Protein AF-A0AAN6JUE2-F1 (afdb_monomer_lite)

Foldseek 3Di:
DDDDPDDPPPPPPPPDLVVVLVVLVVVLVVLVVVVVVLCVQAEDDDDPDPPDDDDPVCCVRPVVRHDDPVVVVVVVVVSVVVSVVSVVVSVVSVVPPPPDPDPPVVVVVVVVVVVVVVVVVVVVVVVVVVVVVVVVVVVVVVVVVVVVVVVVVVVVVVVVVVVPDD

Structure (mmCIF, N/CA/C/O backbone):
data_AF-A0AAN6JUE2-F1
#
_entry.id   AF-A0AAN6JUE2-F1
#
loop_
_atom_site.group_PDB
_atom_site.id
_atom_site.type_symbol
_atom_site.label_atom_id
_atom_site.label_alt_id
_atom_site.label_comp_id
_atom_site.label_asym_id
_atom_site.label_entity_id
_atom_site.label_seq_id
_atom_site.pdbx_PDB_ins_code
_atom_site.Cartn_x
_atom_site.Cartn_y
_atom_site.Cartn_z
_atom_site.occupancy
_atom_site.B_iso_or_equiv
_atom_site.auth_seq_id
_atom_site.auth_comp_id
_atom_site.auth_asym_id
_atom_site.auth_atom_id
_atom_site.pdbx_PDB_model_num
ATOM 1 N N . MET A 1 1 ? -25.339 -17.851 20.789 1.00 38.78 1 MET A N 1
ATOM 2 C CA . MET A 1 1 ? -24.681 -17.611 19.488 1.00 38.78 1 MET A CA 1
ATOM 3 C C . MET A 1 1 ? -23.874 -16.334 19.620 1.00 38.78 1 MET A C 1
ATOM 5 O O . MET A 1 1 ? -24.401 -15.246 19.449 1.00 38.78 1 MET A O 1
ATOM 9 N N . THR A 1 2 ? -22.642 -16.475 20.097 1.00 38.75 2 THR A N 1
ATOM 10 C CA . THR A 1 2 ? -21.710 -15.384 20.398 1.00 38.75 2 THR A CA 1
ATOM 11 C C . THR A 1 2 ? -21.026 -14.952 19.109 1.00 38.75 2 THR A C 1
ATOM 13 O O . THR A 1 2 ? -20.083 -15.602 18.664 1.00 38.75 2 THR A O 1
ATOM 16 N N . SER A 1 3 ? -21.534 -13.893 18.484 1.00 41.72 3 SER A N 1
ATOM 17 C CA . SER A 1 3 ? -20.887 -13.280 17.327 1.00 41.72 3 SER A CA 1
ATOM 18 C C . SER A 1 3 ? -19.891 -12.243 17.841 1.00 41.72 3 SER A C 1
ATOM 20 O O . SER A 1 3 ? -20.259 -11.121 18.169 1.00 41.72 3 SER A O 1
ATOM 22 N N . THR A 1 4 ? -18.630 -12.643 17.983 1.00 47.28 4 THR A N 1
ATOM 23 C CA . THR A 1 4 ? -17.498 -11.717 18.111 1.00 47.28 4 THR A CA 1
ATOM 24 C C . THR A 1 4 ? -17.510 -10.741 16.932 1.00 47.28 4 THR A C 1
ATOM 26 O O . THR A 1 4 ? -17.540 -11.217 15.792 1.00 47.28 4 THR A O 1
ATOM 29 N N . PRO A 1 5 ? -17.444 -9.414 17.137 1.00 49.19 5 PRO A N 1
ATOM 30 C CA . PRO A 1 5 ? -17.138 -8.510 16.045 1.00 49.19 5 PRO A CA 1
ATOM 31 C C . PRO A 1 5 ? -15.655 -8.693 15.713 1.00 49.19 5 PRO A C 1
ATOM 33 O O . PRO A 1 5 ? -14.769 -8.244 16.436 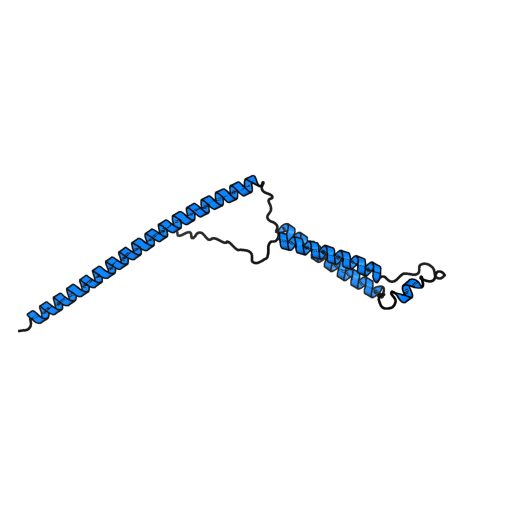1.00 49.19 5 PRO A O 1
ATOM 36 N N . GLN A 1 6 ? -15.380 -9.427 14.635 1.00 44.88 6 GLN A N 1
ATOM 37 C CA . GLN A 1 6 ? -14.081 -9.368 13.984 1.00 44.88 6 GLN A CA 1
ATOM 38 C C . GLN A 1 6 ? -13.879 -7.923 13.524 1.00 44.88 6 GLN A C 1
ATOM 40 O O . GLN A 1 6 ? -14.658 -7.416 12.721 1.00 44.88 6 GLN A O 1
ATOM 45 N N . VAL A 1 7 ? -12.839 -7.268 14.030 1.00 56.72 7 VAL A N 1
ATOM 46 C CA . VAL A 1 7 ? -12.260 -6.089 13.388 1.00 56.72 7 VAL A CA 1
ATOM 47 C C . VAL A 1 7 ? -11.109 -6.602 12.528 1.00 56.72 7 VAL A C 1
ATOM 49 O O . VAL A 1 7 ? -10.014 -6.799 13.056 1.00 56.72 7 VAL A O 1
ATOM 52 N N . PRO A 1 8 ? -11.296 -6.863 11.224 1.00 45.91 8 PRO A N 1
ATOM 53 C CA . PRO A 1 8 ? -10.169 -7.037 10.333 1.00 45.91 8 PRO A CA 1
ATOM 54 C C . PRO A 1 8 ? -9.731 -5.645 9.871 1.00 45.91 8 PRO A C 1
ATOM 56 O O . PRO A 1 8 ? -9.956 -5.258 8.732 1.00 45.91 8 PRO A O 1
ATOM 59 N N . LEU A 1 9 ? -9.082 -4.877 10.749 1.00 45.44 9 LEU A N 1
ATOM 60 C CA . LEU A 1 9 ? -8.169 -3.838 10.276 1.00 45.44 9 LEU A CA 1
ATOM 61 C C . LEU A 1 9 ? -6.874 -4.556 9.904 1.00 45.44 9 LEU A C 1
ATOM 63 O O . LEU A 1 9 ? -5.886 -4.534 10.633 1.00 45.44 9 LEU A O 1
ATOM 67 N N . GLN A 1 10 ? -6.914 -5.259 8.772 1.00 41.22 10 GLN A N 1
ATOM 68 C CA . GLN A 1 10 ? -5.697 -5.537 8.034 1.00 41.22 10 GLN A CA 1
ATOM 69 C C . GLN A 1 10 ? -5.189 -4.169 7.576 1.00 41.22 10 GLN A C 1
ATOM 71 O O . GLN A 1 10 ? -5.591 -3.670 6.531 1.00 41.22 10 GLN A O 1
ATOM 76 N N . LEU A 1 11 ? -4.350 -3.527 8.396 1.00 40.06 11 LEU A N 1
ATOM 77 C CA . LEU A 1 11 ? -3.372 -2.592 7.862 1.00 40.06 11 LEU A CA 1
ATOM 78 C C . LEU A 1 11 ? -2.525 -3.443 6.925 1.00 40.06 11 LEU A C 1
ATOM 80 O O . LEU A 1 11 ? -1.664 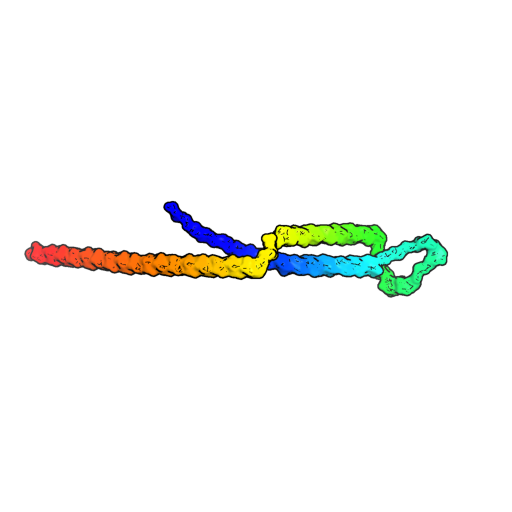-4.201 7.375 1.00 40.06 11 LEU A O 1
ATOM 84 N N . THR A 1 12 ? -2.865 -3.423 5.641 1.00 41.84 12 THR A N 1
ATOM 85 C CA . THR A 1 12 ? -2.053 -4.032 4.601 1.00 41.84 12 THR A CA 1
ATOM 86 C C . THR A 1 12 ? -0.648 -3.478 4.786 1.00 41.84 12 THR A C 1
ATOM 88 O O . THR A 1 12 ? -0.435 -2.272 4.744 1.00 41.84 12 THR A O 1
ATOM 91 N N . SER A 1 13 ? 0.292 -4.368 5.093 1.00 48.91 13 SER A N 1
ATOM 92 C CA . SER A 1 13 ? 1.707 -4.053 5.312 1.00 48.91 13 SER A CA 1
ATOM 93 C C . SER A 1 13 ? 2.424 -3.627 4.023 1.00 48.91 13 SER A C 1
ATOM 95 O O . SER A 1 13 ? 3.631 -3.395 4.049 1.00 48.91 13 SER A O 1
ATOM 97 N N . ASP A 1 14 ? 1.701 -3.529 2.912 1.00 56.50 14 ASP A N 1
ATOM 98 C CA . ASP A 1 14 ? 2.175 -2.926 1.680 1.00 56.50 14 ASP A CA 1
ATOM 99 C C . ASP A 1 14 ? 1.865 -1.430 1.769 1.00 56.50 14 ASP A C 1
ATOM 101 O O . ASP A 1 14 ? 0.746 -1.054 2.118 1.00 56.50 14 ASP A O 1
ATOM 105 N N . GLY A 1 15 ? 2.873 -0.581 1.547 1.00 64.81 15 GLY A N 1
ATOM 106 C CA . GLY A 1 15 ? 2.779 0.873 1.721 1.00 64.81 15 GLY A CA 1
ATOM 107 C C . GLY A 1 15 ? 1.597 1.510 0.982 1.00 64.81 15 GLY A C 1
ATOM 108 O O . GLY A 1 15 ? 0.965 0.884 0.138 1.00 64.81 15 GLY A O 1
ATOM 109 N N . ASP A 1 16 ? 1.304 2.773 1.282 1.00 84.56 16 ASP A N 1
ATOM 110 C CA . ASP A 1 16 ? 0.219 3.513 0.630 1.00 84.56 16 ASP A CA 1
ATOM 111 C C . ASP A 1 16 ? 0.252 3.336 -0.911 1.00 84.56 16 ASP A C 1
ATOM 113 O O . ASP A 1 16 ? 1.264 3.667 -1.535 1.00 84.56 16 ASP A O 1
ATOM 117 N N . PRO A 1 17 ? -0.811 2.790 -1.539 1.00 82.25 17 PRO A N 1
ATOM 118 C CA . PRO A 1 17 ? -0.813 2.476 -2.968 1.00 82.25 17 PRO A CA 1
ATOM 119 C C . PRO A 1 17 ? -0.662 3.725 -3.842 1.00 82.25 17 PRO A C 1
ATOM 121 O O . PRO A 1 17 ? -0.168 3.622 -4.964 1.00 82.25 17 PRO A O 1
ATOM 124 N N . LEU A 1 18 ? -1.041 4.903 -3.333 1.00 85.94 18 LEU A N 1
ATOM 125 C CA . LEU A 1 18 ? -0.795 6.167 -4.020 1.00 85.94 18 LEU A CA 1
ATOM 126 C C . LEU A 1 18 ? 0.703 6.496 -4.048 1.00 85.94 18 LEU A C 1
ATOM 128 O O . LEU A 1 18 ? 1.240 6.792 -5.112 1.00 85.94 18 LEU A O 1
ATOM 132 N N . THR A 1 19 ? 1.385 6.362 -2.911 1.00 88.19 19 THR A N 1
ATOM 133 C CA . THR A 1 19 ? 2.848 6.502 -2.827 1.00 88.19 19 THR A CA 1
ATOM 134 C C . THR A 1 19 ? 3.560 5.486 -3.735 1.00 88.19 19 THR A C 1
ATOM 136 O O . THR A 1 19 ? 4.468 5.845 -4.478 1.00 88.19 19 THR A O 1
ATOM 139 N N . GLN A 1 20 ? 3.108 4.225 -3.766 1.00 87.25 20 GLN A N 1
ATOM 140 C CA . GLN A 1 20 ? 3.676 3.209 -4.668 1.00 87.25 20 GLN A CA 1
ATOM 141 C C . GLN A 1 20 ? 3.486 3.555 -6.154 1.00 87.25 20 GLN A C 1
ATOM 143 O O . GLN A 1 20 ? 4.357 3.268 -6.979 1.00 87.25 20 GLN A O 1
ATOM 148 N N . LEU A 1 21 ? 2.349 4.159 -6.509 1.00 89.31 21 LEU A N 1
ATOM 149 C CA . LEU A 1 21 ? 2.092 4.628 -7.867 1.00 89.31 21 LEU A CA 1
ATOM 150 C C . LEU A 1 21 ? 3.025 5.784 -8.246 1.00 89.31 21 LEU A C 1
ATOM 152 O O . LEU A 1 21 ? 3.560 5.784 -9.355 1.00 89.31 21 LEU A O 1
ATOM 156 N N . GLU A 1 22 ? 3.221 6.744 -7.340 1.00 90.25 22 GLU A N 1
ATOM 157 C CA . GLU A 1 22 ? 4.143 7.867 -7.533 1.00 90.25 22 GLU A CA 1
ATOM 158 C C . GLU A 1 22 ? 5.566 7.362 -7.796 1.00 90.25 22 GLU A C 1
ATOM 160 O O . GLU A 1 22 ? 6.138 7.667 -8.844 1.00 90.25 22 GLU A O 1
ATOM 165 N N . ASP A 1 23 ? 6.084 6.485 -6.933 1.00 90.19 23 ASP A N 1
ATOM 166 C CA . ASP A 1 23 ? 7.409 5.877 -7.092 1.00 90.19 23 ASP A CA 1
ATOM 167 C C . ASP A 1 23 ? 7.538 5.091 -8.410 1.00 90.19 23 ASP A C 1
ATOM 169 O O . ASP A 1 23 ? 8.569 5.144 -9.095 1.00 90.19 23 ASP A O 1
ATOM 173 N N . GLY A 1 24 ? 6.483 4.362 -8.793 1.00 88.62 24 GLY A N 1
ATOM 174 C CA . GLY A 1 24 ? 6.426 3.603 -10.040 1.00 88.62 24 GLY A CA 1
ATOM 175 C C . GLY A 1 24 ? 6.495 4.491 -11.285 1.00 88.62 24 GLY A C 1
ATOM 176 O O . GLY A 1 24 ? 7.246 4.187 -12.218 1.00 88.62 24 GLY A O 1
ATOM 177 N N . LEU A 1 25 ? 5.753 5.601 -11.297 1.00 91.00 25 LEU A N 1
ATOM 178 C CA . LEU A 1 25 ? 5.774 6.586 -12.383 1.00 91.00 25 LEU A CA 1
ATOM 179 C C . LEU A 1 25 ? 7.126 7.297 -12.472 1.00 91.00 25 LEU A C 1
ATOM 181 O O . LEU A 1 25 ? 7.679 7.441 -13.564 1.00 91.00 25 LEU A O 1
ATOM 185 N N . ASP A 1 26 ? 7.693 7.674 -11.331 1.00 92.94 26 ASP A N 1
ATOM 186 C CA . ASP A 1 26 ? 9.013 8.288 -11.240 1.00 92.94 26 ASP A CA 1
ATOM 187 C C . ASP A 1 26 ? 10.103 7.388 -11.823 1.00 92.94 26 ASP A C 1
ATOM 189 O O . ASP A 1 26 ? 10.963 7.832 -12.593 1.00 92.94 26 ASP A O 1
ATOM 193 N N . LEU A 1 27 ? 10.071 6.102 -11.470 1.00 89.62 27 LEU A N 1
ATOM 194 C CA . LEU A 1 27 ? 10.992 5.111 -12.006 1.00 89.62 27 LEU A CA 1
ATOM 195 C C . LEU A 1 27 ? 10.793 4.924 -13.514 1.00 89.62 27 LEU A C 1
ATOM 197 O O . LEU A 1 27 ? 11.780 4.880 -14.248 1.00 89.62 27 LEU A O 1
ATOM 201 N N . LEU A 1 28 ? 9.545 4.864 -13.990 1.00 91.19 28 LEU A N 1
ATOM 202 C CA . LEU A 1 28 ? 9.241 4.745 -15.417 1.00 91.19 28 LEU A CA 1
ATOM 203 C C . LEU A 1 28 ? 9.829 5.923 -16.207 1.00 91.19 28 LEU A C 1
ATOM 205 O O . LEU A 1 28 ? 10.490 5.718 -17.224 1.00 91.19 28 LEU A O 1
ATOM 209 N N . ILE A 1 29 ? 9.649 7.152 -15.718 1.00 92.56 29 ILE A N 1
ATOM 210 C CA . ILE A 1 29 ? 10.189 8.363 -16.350 1.00 92.56 29 ILE A CA 1
ATOM 211 C C . ILE A 1 29 ? 11.722 8.352 -16.343 1.00 92.56 29 ILE A C 1
ATOM 213 O O . ILE A 1 29 ? 12.339 8.666 -17.363 1.00 92.56 29 ILE A O 1
ATOM 217 N N . LYS A 1 30 ? 12.351 7.946 -15.231 1.00 90.94 30 LYS A N 1
ATOM 218 C CA . LYS A 1 30 ? 13.815 7.813 -15.134 1.00 90.94 30 LYS A CA 1
ATOM 219 C C . LYS A 1 30 ? 14.357 6.799 -16.137 1.00 90.94 30 LYS A C 1
ATOM 221 O O . LYS A 1 30 ? 15.341 7.100 -16.812 1.00 90.94 30 LYS A O 1
ATOM 226 N N . ILE A 1 31 ? 13.704 5.642 -16.267 1.00 88.19 31 ILE A N 1
ATOM 227 C CA . ILE A 1 31 ? 14.071 4.618 -17.250 1.00 88.19 31 ILE A CA 1
ATOM 228 C C . ILE A 1 31 ? 13.945 5.202 -18.657 1.00 88.19 31 ILE A C 1
ATOM 230 O O . ILE A 1 31 ? 14.937 5.211 -19.370 1.00 88.19 31 ILE A O 1
ATOM 234 N N . MET A 1 32 ? 12.806 5.800 -19.025 1.00 89.31 32 MET A N 1
ATOM 235 C CA . MET A 1 32 ? 12.612 6.403 -20.354 1.00 89.31 32 MET A CA 1
ATOM 236 C C . MET A 1 32 ? 13.657 7.479 -20.689 1.00 89.31 32 MET A C 1
ATOM 238 O O . MET A 1 32 ? 14.188 7.513 -21.800 1.00 89.31 32 MET A O 1
ATOM 242 N N . ALA A 1 33 ? 13.990 8.356 -19.741 1.00 91.31 33 ALA A N 1
ATOM 243 C CA . ALA A 1 33 ? 15.008 9.382 -19.950 1.00 91.31 33 ALA A CA 1
ATOM 244 C C . ALA A 1 33 ? 16.410 8.770 -20.124 1.00 91.31 33 ALA A C 1
ATOM 246 O O . ALA A 1 33 ? 17.164 9.176 -21.014 1.00 91.31 33 ALA A O 1
ATOM 247 N N . ALA A 1 34 ? 16.749 7.766 -19.309 1.00 88.06 34 ALA A N 1
ATOM 248 C CA . ALA A 1 34 ? 18.002 7.028 -19.422 1.00 88.06 34 ALA A CA 1
ATOM 249 C C . ALA A 1 34 ? 18.092 6.265 -20.751 1.00 88.06 34 ALA A C 1
ATOM 251 O O . ALA A 1 34 ? 19.141 6.298 -21.388 1.00 88.06 34 ALA A O 1
ATOM 252 N N . SER A 1 35 ? 16.992 5.666 -21.212 1.00 88.19 35 SER A N 1
ATOM 253 C CA . SER A 1 35 ? 16.868 5.004 -22.511 1.00 88.19 35 SER A CA 1
ATOM 254 C C . SER A 1 35 ? 17.188 5.937 -23.667 1.00 88.19 35 SER A C 1
ATOM 256 O O . SER A 1 35 ? 18.035 5.630 -24.499 1.00 88.19 35 SER A O 1
ATOM 258 N N . ILE A 1 36 ? 16.537 7.102 -23.713 1.00 88.31 36 ILE A N 1
ATOM 259 C CA . ILE A 1 36 ? 16.744 8.083 -24.783 1.00 88.31 36 ILE A CA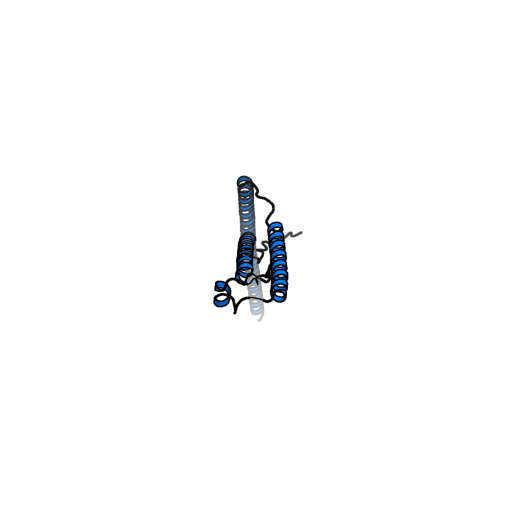 1
ATOM 260 C C . ILE A 1 36 ? 18.193 8.574 -24.767 1.00 88.31 36 ILE A C 1
ATOM 262 O O . ILE A 1 36 ? 18.831 8.662 -25.818 1.00 88.31 36 ILE A O 1
ATOM 266 N N . SER A 1 37 ? 18.733 8.850 -23.578 1.00 87.06 37 SER A N 1
ATOM 267 C CA . SER A 1 37 ? 20.131 9.249 -23.410 1.00 87.06 37 SER A CA 1
ATOM 268 C C . SER A 1 37 ? 21.094 8.160 -23.893 1.00 87.06 37 SER A C 1
ATOM 270 O O . SER A 1 37 ? 22.013 8.449 -24.660 1.00 87.06 37 SER A O 1
ATOM 272 N N . TYR A 1 38 ? 20.854 6.901 -23.519 1.00 84.94 38 TYR A N 1
ATOM 273 C CA . TYR A 1 38 ? 21.649 5.750 -23.941 1.00 84.94 38 TYR A CA 1
ATOM 274 C C . TYR A 1 38 ? 21.641 5.600 -25.464 1.00 84.94 38 TYR A C 1
ATOM 276 O O . TYR A 1 38 ? 22.705 5.601 -26.076 1.00 84.94 38 TYR A O 1
ATOM 284 N N . LEU A 1 39 ? 20.466 5.593 -26.096 1.00 82.62 39 LEU A N 1
ATOM 285 C CA . LEU A 1 39 ? 20.347 5.472 -27.551 1.00 82.62 39 LEU A CA 1
ATOM 286 C C . LEU A 1 39 ? 21.036 6.626 -28.282 1.00 82.62 39 LEU A C 1
ATOM 288 O O . LEU A 1 39 ? 21.771 6.403 -29.237 1.00 82.62 39 LEU A O 1
ATOM 292 N N . THR A 1 40 ? 20.866 7.857 -27.803 1.00 82.62 40 THR A N 1
ATOM 293 C CA . THR A 1 40 ? 21.432 9.041 -28.468 1.00 82.62 40 THR A CA 1
ATOM 294 C C . THR A 1 40 ? 22.954 9.121 -28.322 1.00 82.62 40 THR A C 1
ATOM 296 O O . THR A 1 40 ? 23.632 9.640 -29.203 1.00 82.62 40 THR A O 1
ATOM 299 N N . THR A 1 41 ? 23.509 8.623 -27.214 1.00 80.06 41 THR A N 1
ATOM 300 C CA . THR A 1 41 ? 24.954 8.704 -26.934 1.00 80.06 41 THR A CA 1
ATOM 301 C C . THR A 1 41 ? 25.745 7.491 -27.414 1.00 80.06 41 THR A C 1
ATOM 303 O O . THR A 1 41 ? 26.951 7.610 -27.627 1.00 80.06 41 THR A O 1
ATOM 306 N N . ARG A 1 42 ? 25.097 6.331 -27.568 1.00 74.44 42 ARG A N 1
ATOM 307 C CA . ARG A 1 42 ? 25.754 5.043 -27.839 1.00 74.44 42 ARG A CA 1
ATOM 308 C C . ARG A 1 42 ? 25.461 4.474 -29.228 1.00 74.44 42 ARG A C 1
ATOM 310 O O . ARG A 1 42 ? 26.123 3.512 -29.613 1.00 74.44 42 ARG A O 1
ATOM 317 N N . ALA A 1 43 ? 24.506 5.039 -29.972 1.00 69.75 43 ALA A N 1
ATOM 318 C CA . ALA A 1 43 ? 24.179 4.577 -31.318 1.00 69.75 43 ALA A CA 1
ATOM 319 C C . ALA A 1 43 ? 25.356 4.750 -32.289 1.00 69.75 43 ALA A C 1
ATOM 321 O O . ALA A 1 43 ? 25.915 5.836 -32.443 1.00 69.75 43 ALA A O 1
ATOM 322 N N . SER A 1 44 ? 25.698 3.662 -32.977 1.00 66.50 44 SER A N 1
ATOM 323 C CA . SER A 1 44 ? 26.633 3.669 -34.096 1.00 66.50 44 SER A CA 1
ATOM 324 C C . SER A 1 44 ? 26.004 4.337 -35.320 1.00 66.50 44 SER A C 1
ATOM 326 O O . SER A 1 44 ? 24.892 3.986 -35.720 1.00 66.50 44 SER A O 1
ATOM 328 N N . HIS A 1 45 ? 26.727 5.255 -35.961 1.00 69.06 45 HIS A N 1
ATOM 329 C CA . HIS A 1 45 ? 26.276 5.883 -37.204 1.00 69.06 45 HIS A CA 1
ATOM 330 C C . HIS A 1 45 ? 26.448 4.933 -38.392 1.00 69.06 45 HIS A C 1
ATOM 332 O O . HIS A 1 45 ? 27.536 4.408 -38.622 1.00 69.06 45 HIS A O 1
ATOM 338 N N . VAL A 1 46 ? 25.386 4.748 -39.177 1.00 68.31 46 VAL A N 1
ATOM 339 C CA . VAL A 1 46 ? 25.424 3.963 -40.420 1.00 68.31 46 VAL A CA 1
ATOM 340 C C . VAL A 1 46 ? 25.795 4.881 -41.581 1.00 68.31 46 VAL A C 1
ATOM 342 O O . VAL A 1 46 ? 25.128 5.885 -41.835 1.00 68.31 46 VAL A O 1
ATOM 345 N N . THR A 1 47 ? 26.862 4.548 -42.304 1.00 66.88 47 THR A N 1
ATOM 346 C CA . THR A 1 47 ? 27.281 5.307 -43.486 1.00 66.88 47 THR A CA 1
ATOM 347 C C . THR A 1 47 ? 26.337 5.018 -44.653 1.00 66.88 47 THR A C 1
ATOM 349 O O . THR A 1 47 ? 26.291 3.904 -45.163 1.00 66.88 47 THR A O 1
ATOM 352 N N . ILE A 1 48 ? 25.578 6.029 -45.084 1.00 71.94 48 ILE A N 1
ATOM 353 C CA . ILE A 1 48 ? 24.602 5.905 -46.182 1.00 71.94 48 ILE A CA 1
ATOM 354 C C . ILE A 1 48 ? 25.292 6.025 -47.556 1.00 71.94 48 ILE A C 1
ATOM 356 O O . ILE A 1 48 ? 24.799 5.489 -48.545 1.00 71.94 48 ILE A O 1
ATOM 360 N N . HIS A 1 49 ? 26.445 6.704 -47.628 1.00 73.50 49 HIS A N 1
ATOM 361 C CA . HIS A 1 49 ? 27.192 6.922 -48.870 1.00 73.50 49 HIS A CA 1
ATOM 362 C C . HIS A 1 49 ? 28.708 6.740 -48.658 1.00 73.50 49 HIS A C 1
ATOM 364 O O . HIS A 1 49 ? 29.255 7.376 -47.756 1.00 73.50 49 HIS A O 1
ATOM 370 N N . PRO A 1 50 ? 29.408 5.935 -49.483 1.00 71.94 50 PRO A N 1
ATOM 371 C CA . PRO A 1 50 ? 30.816 5.576 -49.264 1.00 71.94 50 PRO A CA 1
ATOM 372 C C . PRO A 1 50 ? 31.791 6.764 -49.338 1.00 71.94 50 PRO A C 1
ATOM 374 O O . PRO A 1 50 ? 32.833 6.738 -48.692 1.00 71.94 50 PRO A O 1
ATOM 377 N N . ASP A 1 51 ? 31.438 7.819 -50.076 1.00 73.50 51 ASP A N 1
ATOM 378 C CA . ASP A 1 51 ? 32.316 8.983 -50.292 1.00 73.50 51 ASP A CA 1
ATOM 379 C C . ASP A 1 51 ? 32.231 10.065 -49.201 1.00 73.50 51 ASP A C 1
ATOM 381 O O . ASP A 1 51 ? 32.958 11.058 -49.259 1.00 73.50 51 ASP A O 1
ATOM 385 N N . ILE A 1 52 ? 31.342 9.914 -48.212 1.00 71.50 52 ILE A N 1
ATOM 386 C CA . ILE A 1 52 ? 31.164 10.901 -47.139 1.00 71.50 52 ILE A CA 1
ATOM 387 C C . ILE A 1 52 ? 31.728 10.317 -45.838 1.00 71.50 52 ILE A C 1
ATOM 389 O O . ILE A 1 52 ? 31.067 9.488 -45.207 1.00 71.50 52 ILE A O 1
ATOM 393 N N . PRO A 1 53 ? 32.936 10.727 -45.406 1.00 64.00 53 PRO A N 1
ATOM 394 C CA . PRO A 1 53 ? 33.499 10.254 -44.152 1.00 64.00 53 PRO A CA 1
ATOM 395 C C . PRO A 1 53 ? 32.686 10.779 -42.963 1.00 64.00 53 PRO A C 1
ATOM 397 O O . PRO A 1 53 ? 32.280 11.943 -42.921 1.00 64.00 53 PRO A O 1
ATOM 400 N N . ILE A 1 54 ? 32.472 9.911 -41.975 1.00 65.06 54 ILE A N 1
ATOM 401 C CA . ILE A 1 54 ? 31.796 10.256 -40.722 1.00 65.06 54 ILE A CA 1
ATOM 402 C C . ILE A 1 54 ? 32.634 11.327 -39.996 1.00 65.06 54 ILE A C 1
ATOM 404 O O . ILE A 1 54 ? 33.861 11.234 -39.933 1.00 65.06 54 ILE A O 1
ATOM 408 N N . SER A 1 55 ? 31.982 12.377 -39.489 1.00 62.53 55 SER A N 1
ATOM 409 C CA . SER A 1 55 ? 32.634 13.566 -38.919 1.00 62.53 55 SER A CA 1
ATOM 410 C C . SER A 1 55 ? 33.652 13.228 -37.816 1.00 62.53 55 SER A C 1
ATOM 412 O O . SER A 1 55 ? 33.338 12.571 -36.825 1.00 62.53 55 SER A O 1
ATOM 414 N N . ALA A 1 56 ? 34.878 13.754 -37.938 1.00 53.25 56 ALA A N 1
ATOM 415 C CA . ALA A 1 56 ? 36.007 13.487 -37.034 1.00 53.25 56 ALA A CA 1
ATOM 416 C C . ALA A 1 56 ? 35.797 13.930 -35.566 1.00 53.25 56 ALA A C 1
ATOM 418 O O . ALA A 1 56 ? 36.553 13.517 -34.684 1.00 53.25 56 ALA A O 1
ATOM 419 N N . LYS A 1 57 ? 34.773 14.748 -35.277 1.00 51.34 57 LYS A N 1
ATOM 420 C CA . LYS A 1 57 ? 34.418 15.150 -33.902 1.00 51.34 57 LYS A CA 1
ATOM 421 C C . LYS A 1 57 ? 33.823 13.994 -33.076 1.00 51.34 57 LYS A C 1
ATOM 423 O O . LYS A 1 57 ? 33.921 14.031 -31.851 1.00 51.34 57 LYS A O 1
ATOM 428 N N . GLU A 1 58 ? 33.286 12.953 -33.719 1.00 51.88 58 GLU A N 1
ATOM 429 C CA . GLU A 1 58 ? 32.791 11.736 -33.055 1.00 51.88 58 GLU A CA 1
ATOM 430 C C . GLU A 1 58 ? 33.927 10.785 -32.644 1.00 51.88 58 GLU A C 1
ATOM 432 O O . GLU A 1 58 ? 33.886 10.197 -31.563 1.00 51.88 58 GLU A O 1
ATOM 437 N N . SER A 1 59 ? 34.984 10.679 -33.462 1.00 48.25 59 SER A N 1
ATOM 438 C CA . SER A 1 59 ? 36.099 9.743 -33.238 1.00 48.25 59 SER A CA 1
ATOM 439 C C . SER A 1 59 ? 36.857 9.995 -31.926 1.00 48.25 59 SER A C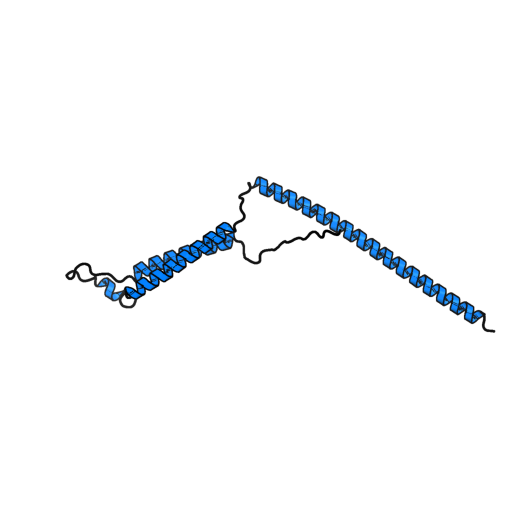 1
ATOM 441 O O . SER A 1 59 ? 37.527 9.095 -31.430 1.00 48.25 59 SER A O 1
ATOM 443 N N . THR A 1 60 ? 36.757 11.197 -31.346 1.00 47.81 60 THR A N 1
ATOM 444 C CA . THR A 1 60 ? 37.449 11.582 -30.100 1.00 47.81 60 THR A CA 1
ATOM 445 C C . THR A 1 60 ? 36.550 11.638 -28.861 1.00 47.81 60 THR A C 1
ATOM 447 O O . THR A 1 60 ? 37.075 11.533 -27.756 1.00 47.81 60 THR A O 1
ATOM 450 N N . ARG A 1 61 ? 35.218 11.759 -28.994 1.00 50.31 61 ARG A N 1
ATOM 451 C CA . ARG A 1 61 ? 34.286 11.673 -27.846 1.00 50.31 61 ARG A CA 1
ATOM 452 C C . ARG A 1 61 ? 33.693 10.277 -27.640 1.00 50.31 61 ARG A C 1
ATOM 454 O O . ARG A 1 61 ? 33.376 9.944 -26.505 1.00 50.31 61 ARG A O 1
ATOM 461 N N . ALA A 1 62 ? 33.549 9.483 -28.704 1.00 52.97 62 ALA A N 1
ATOM 462 C CA . ALA A 1 62 ? 32.697 8.292 -28.704 1.00 52.97 62 ALA A CA 1
ATOM 463 C C . ALA A 1 62 ? 33.426 6.958 -28.965 1.00 52.97 62 ALA A C 1
ATOM 465 O O . ALA A 1 62 ? 32.822 5.907 -28.788 1.00 52.97 62 ALA A O 1
ATOM 466 N N . SER A 1 63 ? 34.717 6.932 -29.323 1.00 52.31 63 SER A N 1
ATOM 467 C CA . SER A 1 63 ? 35.339 5.669 -29.778 1.00 52.31 63 SER A CA 1
ATOM 468 C C . SER A 1 63 ? 35.440 4.576 -28.703 1.00 52.31 63 SER A C 1
ATOM 470 O O . SER A 1 63 ? 35.575 3.412 -29.053 1.00 52.31 63 SER A O 1
ATOM 472 N N . ASN A 1 64 ? 35.360 4.928 -27.415 1.00 55.41 64 ASN A N 1
ATOM 473 C CA . ASN A 1 64 ? 35.378 3.964 -26.304 1.00 55.41 64 ASN A CA 1
ATOM 474 C C . ASN A 1 64 ? 33.977 3.634 -25.759 1.00 55.41 64 ASN A C 1
ATOM 476 O O . ASN A 1 64 ? 33.853 2.964 -24.735 1.00 55.41 64 ASN A O 1
ATOM 480 N N . GLN A 1 65 ? 32.930 4.192 -26.370 1.00 62.03 65 GLN A N 1
ATOM 481 C CA . GLN A 1 65 ? 31.561 4.106 -25.870 1.00 62.03 65 GLN A CA 1
ATOM 482 C C . GLN A 1 65 ? 30.548 3.637 -26.914 1.00 62.03 65 GLN A C 1
ATOM 484 O O . GLN A 1 65 ? 29.456 3.247 -26.517 1.00 62.03 65 GLN A O 1
ATOM 489 N N . LEU A 1 66 ? 30.884 3.643 -28.202 1.00 69.69 66 LEU A N 1
ATOM 490 C CA . LEU A 1 66 ? 30.023 3.095 -29.246 1.00 69.69 66 LEU A CA 1
ATOM 491 C C . LEU A 1 66 ? 29.832 1.591 -29.033 1.00 69.69 66 LEU A C 1
ATOM 493 O O . LEU A 1 66 ? 30.781 0.878 -28.715 1.00 69.69 66 LEU A O 1
ATOM 497 N N . VAL A 1 67 ? 28.587 1.150 -29.167 1.00 74.62 67 VAL A N 1
ATOM 498 C CA . VAL A 1 67 ? 28.179 -0.245 -29.002 1.00 74.62 67 VAL A CA 1
ATOM 499 C C . VAL A 1 67 ? 27.941 -0.829 -30.389 1.00 74.62 67 VAL A C 1
ATOM 501 O O . VAL A 1 67 ? 27.423 -0.136 -31.269 1.00 74.62 67 VAL A O 1
ATOM 504 N N . GLU A 1 68 ? 28.323 -2.089 -30.592 1.00 81.06 68 GLU A N 1
ATOM 505 C CA . GLU A 1 68 ? 28.082 -2.766 -31.864 1.00 81.06 68 GLU A CA 1
ATOM 506 C C . GLU A 1 68 ? 26.571 -2.853 -32.156 1.00 81.06 68 GLU A C 1
ATOM 508 O O . GLU A 1 68 ? 25.772 -3.023 -31.229 1.00 81.06 68 GLU A O 1
ATOM 513 N N . PRO A 1 69 ? 26.133 -2.793 -33.428 1.00 79.00 69 PRO A N 1
ATOM 514 C CA . PRO A 1 69 ? 24.709 -2.781 -33.771 1.00 79.00 69 PRO A CA 1
ATOM 515 C C . PRO A 1 69 ? 23.917 -3.964 -33.193 1.00 79.00 69 PRO A C 1
ATOM 517 O O . PRO A 1 69 ? 22.751 -3.816 -32.834 1.00 79.00 69 PRO A O 1
ATOM 520 N N . GLN A 1 70 ? 24.554 -5.134 -33.079 1.00 83.38 70 GLN A N 1
ATOM 521 C CA . GLN A 1 70 ? 23.942 -6.336 -32.509 1.00 83.38 70 GLN A CA 1
ATOM 522 C C . GLN A 1 70 ? 23.755 -6.233 -30.987 1.00 83.38 70 GLN A C 1
ATOM 524 O O . GLN A 1 70 ? 22.712 -6.624 -30.468 1.00 83.38 70 GLN A O 1
ATOM 529 N N . GLU A 1 71 ? 24.743 -5.689 -30.278 1.00 84.81 71 GLU A N 1
ATOM 530 C CA . GLU A 1 71 ? 24.671 -5.457 -28.832 1.00 84.81 71 GLU A CA 1
ATOM 531 C C . GLU A 1 71 ? 23.650 -4.358 -28.503 1.00 84.81 71 GLU A C 1
ATOM 533 O O . GLU A 1 71 ? 22.884 -4.483 -27.550 1.00 84.81 71 GLU A O 1
ATOM 538 N N . MET A 1 72 ? 23.569 -3.322 -29.344 1.00 83.50 72 MET A N 1
ATOM 539 C CA . MET A 1 72 ? 22.570 -2.258 -29.237 1.00 83.50 72 MET A CA 1
ATOM 540 C C . MET A 1 72 ? 21.146 -2.791 -29.436 1.00 83.50 72 MET A C 1
ATOM 542 O O . MET A 1 72 ? 20.251 -2.436 -28.673 1.00 83.50 72 MET A O 1
ATOM 546 N N . ALA A 1 73 ? 20.925 -3.657 -30.430 1.00 86.00 73 ALA A N 1
ATOM 547 C CA . ALA A 1 73 ? 19.619 -4.275 -30.657 1.00 86.00 73 ALA A CA 1
ATOM 548 C C . ALA A 1 73 ? 19.169 -5.122 -29.453 1.00 86.00 73 ALA A C 1
ATOM 550 O O . ALA A 1 73 ? 18.035 -4.985 -29.002 1.00 86.00 73 ALA A O 1
ATOM 551 N N . ALA A 1 74 ? 20.073 -5.922 -28.879 1.00 88.56 74 ALA A N 1
ATOM 552 C CA . ALA A 1 74 ? 19.780 -6.709 -27.681 1.00 88.56 74 ALA A CA 1
ATOM 553 C C . ALA A 1 74 ? 19.452 -5.826 -26.460 1.00 88.56 74 ALA A C 1
ATOM 555 O O . ALA A 1 74 ? 18.502 -6.109 -25.733 1.00 88.56 74 ALA A O 1
ATOM 556 N N . ALA A 1 75 ? 20.194 -4.730 -26.264 1.00 86.44 75 ALA A N 1
ATOM 557 C CA . ALA A 1 75 ? 19.933 -3.771 -25.190 1.00 86.44 75 ALA A CA 1
ATOM 558 C C . ALA A 1 75 ? 18.590 -3.037 -25.366 1.00 86.44 75 ALA A C 1
ATOM 560 O O . ALA A 1 75 ? 17.902 -2.753 -24.386 1.00 86.44 75 ALA A O 1
ATOM 561 N N . ILE A 1 76 ? 18.195 -2.737 -26.609 1.00 87.56 76 ILE A N 1
ATOM 562 C CA . ILE A 1 76 ? 16.879 -2.163 -26.919 1.00 87.56 76 ILE A CA 1
ATOM 563 C C . ILE A 1 76 ? 15.764 -3.141 -26.545 1.00 87.56 76 ILE A C 1
ATOM 565 O O . ILE A 1 76 ? 14.793 -2.728 -25.914 1.00 87.56 76 ILE A O 1
ATOM 569 N N . ASP A 1 77 ? 15.899 -4.419 -26.900 1.00 90.25 77 ASP A N 1
ATOM 570 C CA . ASP A 1 77 ? 14.881 -5.431 -26.606 1.00 90.25 77 ASP A CA 1
ATOM 571 C C . ASP A 1 77 ? 14.686 -5.634 -25.094 1.00 90.25 77 ASP A C 1
ATOM 573 O O . ASP A 1 77 ? 13.547 -5.686 -24.622 1.00 90.25 77 ASP A O 1
ATOM 577 N N . GLU A 1 78 ? 15.778 -5.682 -24.321 1.00 90.00 78 GLU A N 1
ATOM 578 C CA . GLU A 1 78 ? 15.735 -5.738 -22.851 1.00 90.00 78 GLU A CA 1
ATOM 579 C C . GLU A 1 78 ? 15.002 -4.521 -22.277 1.00 90.00 78 GLU A C 1
ATOM 581 O O . GLU A 1 78 ? 14.055 -4.652 -21.500 1.00 90.00 78 GLU A O 1
ATOM 586 N N . LEU A 1 79 ? 15.384 -3.329 -22.732 1.00 89.06 79 LEU A N 1
ATOM 587 C CA . LEU A 1 79 ? 14.818 -2.078 -22.257 1.00 89.06 79 LEU A CA 1
ATOM 588 C C . LEU A 1 79 ? 13.320 -1.944 -22.572 1.00 89.06 79 LEU A C 1
ATOM 590 O O . LEU A 1 79 ? 12.544 -1.459 -21.745 1.00 89.06 79 LEU A O 1
ATOM 594 N N . VAL A 1 80 ? 12.899 -2.362 -23.767 1.00 90.88 80 VAL A N 1
ATOM 595 C CA . VAL A 1 80 ? 11.482 -2.396 -24.151 1.00 90.88 80 VAL A CA 1
ATOM 596 C C . VAL A 1 80 ? 10.724 -3.401 -23.281 1.00 90.88 80 VAL A C 1
ATOM 598 O O . VAL A 1 80 ? 9.618 -3.097 -22.825 1.00 90.88 80 VAL A O 1
ATOM 601 N N . GLY A 1 81 ? 11.317 -4.565 -23.003 1.00 90.50 81 GLY A N 1
ATOM 602 C CA . GLY A 1 81 ? 10.761 -5.557 -22.084 1.00 90.50 81 GLY A CA 1
ATOM 603 C C . GLY A 1 81 ? 10.523 -4.988 -20.684 1.00 90.50 81 GLY A C 1
ATOM 604 O O . GLY A 1 81 ? 9.416 -5.110 -20.147 1.00 90.50 81 GLY A O 1
ATOM 605 N N . ASP A 1 82 ? 11.518 -4.295 -20.134 1.00 88.62 82 ASP A N 1
ATOM 606 C CA . ASP A 1 82 ? 11.440 -3.640 -18.828 1.00 88.62 82 ASP A CA 1
ATOM 607 C C . ASP A 1 82 ? 10.369 -2.547 -18.788 1.00 88.62 82 ASP A C 1
ATOM 609 O O . ASP A 1 82 ? 9.590 -2.470 -17.831 1.00 88.62 82 ASP A O 1
ATOM 613 N N . LEU A 1 83 ? 10.276 -1.736 -19.845 1.00 90.00 83 LEU A N 1
ATOM 614 C CA . LEU A 1 83 ? 9.270 -0.682 -19.963 1.00 90.00 83 LEU A CA 1
ATOM 615 C C . LEU A 1 83 ? 7.848 -1.261 -19.970 1.00 90.00 83 LEU A C 1
ATOM 617 O O . LEU A 1 83 ? 6.973 -0.778 -19.248 1.00 90.00 83 LEU A O 1
ATOM 621 N N . ILE A 1 84 ? 7.618 -2.325 -20.745 1.00 92.19 84 ILE A N 1
ATOM 622 C CA . ILE A 1 84 ? 6.318 -3.006 -20.816 1.00 92.19 84 ILE A CA 1
ATOM 623 C C . ILE A 1 84 ? 5.966 -3.623 -19.462 1.00 92.19 84 ILE A C 1
ATOM 625 O O . ILE A 1 84 ? 4.833 -3.485 -18.995 1.00 92.19 84 ILE A O 1
ATOM 629 N N . LEU A 1 85 ? 6.923 -4.295 -18.818 1.00 90.31 85 LEU A N 1
ATOM 630 C CA . LEU A 1 85 ? 6.711 -4.903 -17.510 1.00 90.31 85 LEU A CA 1
ATOM 631 C C . LEU A 1 85 ? 6.330 -3.845 -16.467 1.00 90.31 85 LEU A C 1
ATOM 633 O O . LEU A 1 85 ? 5.354 -4.027 -15.740 1.00 90.31 85 LEU A O 1
ATOM 637 N N . LYS A 1 86 ? 7.060 -2.727 -16.420 1.00 88.12 86 LYS A N 1
ATOM 638 C CA . LYS A 1 86 ? 6.792 -1.615 -15.496 1.00 88.12 86 LYS A CA 1
ATOM 639 C C . LYS A 1 86 ? 5.451 -0.946 -15.777 1.00 88.12 86 LYS A C 1
ATOM 641 O O . LYS A 1 86 ? 4.702 -0.686 -14.841 1.00 88.12 86 LYS A O 1
ATOM 646 N N . SER A 1 87 ? 5.097 -0.749 -17.045 1.00 90.06 87 SER A N 1
ATOM 647 C CA . SER A 1 87 ? 3.787 -0.208 -17.417 1.00 90.06 87 SER A CA 1
ATOM 648 C C . SER A 1 87 ? 2.638 -1.106 -16.949 1.00 90.06 87 SER A C 1
ATOM 650 O O . SER A 1 87 ? 1.644 -0.596 -16.440 1.00 90.06 87 SER A O 1
ATOM 652 N N . LYS A 1 88 ? 2.775 -2.433 -17.067 1.00 91.69 88 LYS A N 1
ATOM 653 C CA . LYS A 1 88 ? 1.773 -3.387 -16.559 1.00 91.69 88 LYS A CA 1
ATOM 654 C C . LYS A 1 88 ? 1.696 -3.403 -15.033 1.00 91.69 88 LYS A C 1
ATOM 656 O O . LYS A 1 88 ? 0.616 -3.564 -14.477 1.00 91.69 88 LYS A O 1
ATOM 661 N N . GLN A 1 89 ? 2.830 -3.244 -14.350 1.00 88.56 89 GLN A N 1
ATOM 662 C CA . GLN A 1 89 ? 2.860 -3.116 -12.890 1.00 88.56 89 GLN A CA 1
ATOM 663 C C . GLN A 1 89 ? 2.100 -1.865 -12.433 1.00 88.56 89 GLN A C 1
ATOM 665 O O . GLN A 1 89 ? 1.279 -1.955 -11.527 1.00 88.56 89 GLN A O 1
ATOM 670 N N . ILE A 1 90 ? 2.310 -0.730 -13.103 1.00 89.69 90 ILE A N 1
ATOM 671 C CA . ILE A 1 90 ? 1.573 0.514 -12.843 1.00 89.69 90 ILE A CA 1
ATOM 672 C C . ILE A 1 90 ? 0.075 0.329 -13.099 1.00 89.69 90 ILE A C 1
ATOM 674 O O . ILE A 1 90 ? -0.739 0.731 -12.275 1.00 89.69 90 ILE A O 1
ATOM 678 N N . GLU A 1 91 ? -0.305 -0.324 -14.197 1.00 89.56 91 GLU A N 1
ATOM 679 C CA . GLU A 1 91 ? -1.709 -0.627 -14.501 1.00 89.56 91 GLU A CA 1
ATOM 680 C C . GLU A 1 91 ? -2.362 -1.493 -13.412 1.00 89.56 91 GLU A C 1
ATOM 682 O O . GLU A 1 91 ? -3.483 -1.216 -12.984 1.00 89.56 91 GLU A O 1
ATOM 687 N N . ALA A 1 92 ? -1.640 -2.495 -12.902 1.00 89.50 92 ALA A N 1
ATOM 688 C CA . ALA A 1 92 ? -2.104 -3.315 -11.789 1.00 89.50 92 ALA A CA 1
ATOM 689 C C . ALA A 1 92 ? -2.278 -2.497 -10.498 1.00 89.50 92 ALA A C 1
ATOM 691 O O . ALA A 1 92 ? -3.279 -2.678 -9.811 1.00 89.50 92 ALA A O 1
ATOM 692 N N . ILE A 1 93 ? -1.358 -1.573 -10.190 1.00 86.62 93 ILE A N 1
ATOM 693 C CA . ILE A 1 93 ? -1.478 -0.664 -9.035 1.00 86.62 93 ILE A CA 1
ATOM 694 C C . ILE A 1 93 ? -2.688 0.264 -9.201 1.00 86.62 93 ILE A C 1
ATOM 696 O O . ILE A 1 93 ? -3.455 0.459 -8.267 1.00 86.62 93 ILE A O 1
ATOM 700 N N . ILE A 1 94 ? -2.918 0.804 -10.400 1.00 87.06 94 ILE A N 1
ATOM 701 C CA . ILE A 1 94 ? -4.096 1.639 -10.672 1.00 87.06 94 ILE A CA 1
ATOM 702 C C . ILE A 1 94 ? -5.387 0.842 -10.441 1.00 87.06 94 ILE A C 1
ATOM 704 O O . ILE A 1 94 ? -6.345 1.378 -9.889 1.00 87.06 94 ILE A O 1
ATOM 708 N N . ALA A 1 95 ? -5.412 -0.439 -10.816 1.00 86.62 95 ALA A N 1
ATOM 709 C CA . ALA A 1 95 ? -6.564 -1.308 -10.601 1.00 86.62 95 ALA A CA 1
ATOM 710 C C . ALA A 1 95 ? -6.821 -1.645 -9.119 1.00 86.62 95 ALA A C 1
ATOM 712 O O . ALA A 1 95 ? -7.956 -1.968 -8.768 1.00 86.62 95 ALA A O 1
ATOM 713 N N . THR A 1 96 ? -5.804 -1.578 -8.252 1.00 84.44 96 THR A N 1
ATOM 714 C CA . THR A 1 96 ? -5.966 -1.779 -6.802 1.00 84.44 96 THR A CA 1
ATOM 715 C C . THR A 1 96 ? -6.343 -0.505 -6.054 1.00 84.44 96 THR A C 1
ATOM 717 O O . THR A 1 96 ? -6.718 -0.591 -4.882 1.00 84.44 96 THR A O 1
ATOM 720 N N . LEU A 1 97 ? -6.285 0.668 -6.699 1.00 82.06 97 LEU A N 1
ATOM 721 C CA . LEU A 1 97 ? -6.720 1.909 -6.069 1.00 82.06 97 LEU A CA 1
ATOM 722 C C . LEU A 1 97 ? -8.203 1.813 -5.682 1.00 82.06 97 LEU A C 1
ATOM 724 O O . LEU A 1 97 ? -9.022 1.346 -6.480 1.00 82.06 97 LEU A O 1
ATOM 728 N N . PRO A 1 98 ? -8.576 2.261 -4.469 1.00 80.12 98 PRO A N 1
ATOM 729 C CA . PRO A 1 98 ? -9.955 2.207 -4.015 1.00 80.12 98 PRO A CA 1
ATOM 730 C C . PRO A 1 98 ? -10.855 2.959 -5.000 1.00 80.12 98 PRO A C 1
ATOM 732 O O . PRO A 1 98 ? -10.709 4.161 -5.233 1.00 80.12 98 PRO A O 1
ATOM 735 N N . SER A 1 99 ? -11.788 2.227 -5.607 1.00 68.88 99 SER A N 1
ATOM 736 C CA . SER A 1 99 ? -12.730 2.772 -6.574 1.00 68.88 99 SER A CA 1
ATOM 737 C C . SER A 1 99 ? -13.714 3.690 -5.859 1.00 68.88 99 SER A C 1
ATOM 739 O O . SER A 1 99 ? -14.636 3.225 -5.188 1.00 68.88 99 SER A O 1
ATOM 741 N N . GLY A 1 100 ? -13.527 4.994 -6.013 1.00 60.88 100 GLY A N 1
ATOM 742 C CA . GLY A 1 100 ? -14.476 5.975 -5.520 1.00 60.88 100 GLY A CA 1
ATOM 743 C C . GLY A 1 100 ? -13.778 7.223 -5.034 1.00 60.88 100 GLY A C 1
ATOM 744 O O . GLY A 1 100 ? -13.504 7.371 -3.846 1.00 60.88 100 GLY A O 1
ATOM 745 N N . LEU A 1 101 ? -13.628 8.188 -5.936 1.00 54.50 101 LEU A N 1
ATOM 746 C CA . LEU A 1 101 ? -13.758 9.585 -5.542 1.00 54.50 101 LEU A CA 1
ATOM 747 C C . LEU A 1 101 ? -15.222 9.787 -5.115 1.00 54.50 101 LEU A C 1
ATOM 749 O O . LEU A 1 101 ? -16.018 10.380 -5.840 1.00 54.50 101 LEU A O 1
ATOM 753 N N . GLN A 1 102 ? -15.605 9.208 -3.972 1.00 66.75 102 GLN A N 1
ATOM 754 C CA . GLN A 1 102 ? -16.775 9.666 -3.240 1.00 66.75 102 GLN A CA 1
ATOM 755 C C . GLN A 1 102 ? -16.612 11.176 -3.098 1.00 66.75 102 GLN A C 1
ATOM 757 O O . GLN A 1 102 ? -15.500 11.670 -2.874 1.00 66.75 102 GLN A O 1
ATOM 762 N N . SER A 1 103 ? -17.699 11.922 -3.261 1.00 85.62 103 SER A N 1
ATOM 763 C CA . SER A 1 103 ? -17.626 13.356 -2.995 1.00 85.62 103 SER A CA 1
ATOM 764 C C . SER A 1 103 ? -17.089 13.571 -1.576 1.00 85.62 103 SER A C 1
ATOM 766 O O . SER A 1 103 ? -17.381 12.783 -0.674 1.00 85.62 103 SER A O 1
ATOM 768 N N . GLU A 1 104 ? -16.331 14.645 -1.343 1.00 86.06 104 GLU A N 1
ATOM 769 C CA . GLU A 1 104 ? -15.809 14.961 -0.002 1.00 86.06 104 GLU A CA 1
ATOM 770 C C . GLU A 1 104 ? -16.935 14.934 1.053 1.00 86.06 104 GLU A C 1
ATOM 772 O O . GLU A 1 104 ? -16.753 14.519 2.196 1.00 86.06 104 GLU A O 1
ATOM 777 N N . GLN A 1 105 ? -18.146 15.313 0.638 1.00 88.12 105 GLN A N 1
ATOM 778 C CA . GLN A 1 105 ? -19.339 15.272 1.468 1.00 88.12 105 GLN A CA 1
ATOM 779 C C . GLN A 1 105 ? -19.782 13.849 1.848 1.00 88.12 105 GLN A C 1
ATOM 781 O O . GLN A 1 105 ? -20.224 13.637 2.977 1.00 88.12 105 GLN A O 1
ATOM 786 N N . GLU A 1 106 ? -19.701 12.880 0.938 1.00 87.25 106 GLU A N 1
ATOM 787 C CA . GLU A 1 106 ? -19.989 11.468 1.227 1.00 87.25 106 GLU A CA 1
ATOM 788 C C . GLU A 1 106 ? -18.932 10.871 2.153 1.00 87.25 106 GLU A C 1
ATOM 790 O O . GLU A 1 106 ? -19.297 10.262 3.156 1.00 87.25 106 GLU A O 1
ATOM 795 N N . GLN A 1 107 ? -17.651 11.157 1.905 1.00 86.38 107 GLN A N 1
ATOM 796 C CA . GLN A 1 107 ? -16.551 10.713 2.767 1.00 86.38 107 GLN A CA 1
ATOM 797 C C . GLN A 1 107 ? -16.698 11.262 4.189 1.00 86.38 107 GLN A C 1
ATOM 799 O O . GLN A 1 107 ? -16.581 10.528 5.169 1.00 86.38 107 GLN A O 1
ATOM 804 N N . ARG A 1 108 ? -17.026 12.553 4.327 1.00 89.25 108 ARG A N 1
ATOM 805 C CA . ARG A 1 108 ? -17.292 13.184 5.630 1.00 89.25 108 ARG A CA 1
ATOM 806 C C . ARG A 1 108 ? -18.470 12.535 6.353 1.00 89.25 108 ARG A C 1
ATOM 808 O O . ARG A 1 108 ? -18.395 12.321 7.562 1.00 89.25 108 ARG A O 1
ATOM 815 N N . LYS A 1 109 ? -19.553 12.220 5.635 1.00 91.38 109 LYS A N 1
ATOM 816 C CA . LYS A 1 109 ? -20.710 11.514 6.210 1.00 91.38 109 LYS A CA 1
ATOM 817 C C . LYS A 1 109 ? -20.332 10.110 6.673 1.00 91.38 109 LYS A C 1
ATOM 819 O O . LYS A 1 109 ? -20.720 9.720 7.770 1.00 91.38 109 LYS A O 1
ATOM 824 N N . GLU A 1 110 ? -19.574 9.374 5.867 1.00 89.56 110 GLU A N 1
ATOM 825 C CA . GLU A 1 110 ? -19.121 8.026 6.203 1.00 89.56 110 GLU A CA 1
ATOM 826 C C . GLU A 1 110 ? -18.193 8.027 7.424 1.00 89.56 110 GLU A C 1
ATOM 828 O O . GLU A 1 110 ? -18.401 7.239 8.349 1.00 89.56 110 GLU A O 1
ATOM 833 N N . LEU A 1 111 ? -17.245 8.968 7.482 1.00 91.38 111 LEU A N 1
ATOM 834 C CA . LEU A 1 111 ? -16.361 9.177 8.629 1.00 91.38 111 LEU A CA 1
ATOM 835 C C . LEU A 1 111 ? -17.139 9.530 9.899 1.00 91.38 111 LEU A C 1
ATOM 837 O O . LEU A 1 111 ? -16.881 8.945 10.946 1.00 91.38 111 LEU A O 1
ATOM 841 N N . SER A 1 112 ? -18.120 10.434 9.813 1.00 94.38 112 SER A N 1
ATOM 842 C CA . SER A 1 112 ? -18.981 10.769 10.956 1.00 94.38 112 SER A CA 1
ATOM 843 C C . SER A 1 112 ? -19.755 9.545 11.444 1.00 94.38 112 SER A C 1
ATOM 845 O O . SER A 1 112 ? -19.762 9.251 12.635 1.00 94.38 112 SER A O 1
ATOM 847 N N . ALA A 1 113 ? -20.357 8.787 10.525 1.00 94.38 113 ALA A N 1
ATOM 848 C CA . ALA A 1 113 ? -21.084 7.570 10.866 1.00 94.38 113 ALA A CA 1
ATOM 849 C C . ALA A 1 113 ? -20.162 6.482 11.443 1.00 94.38 113 ALA A C 1
ATOM 851 O O . ALA A 1 113 ? -20.606 5.634 12.218 1.00 94.38 113 ALA A O 1
ATOM 852 N N . LEU A 1 114 ? -18.891 6.439 11.039 1.00 95.12 114 LEU A N 1
ATOM 853 C CA . LEU A 1 114 ? -17.893 5.547 11.623 1.00 95.12 114 LEU A CA 1
ATOM 854 C C . LEU A 1 114 ? -17.500 5.991 13.039 1.00 95.12 114 LEU A C 1
ATOM 856 O O . LEU A 1 114 ? -17.446 5.141 13.924 1.00 95.12 114 LEU A O 1
ATOM 860 N N . ASP A 1 115 ? -17.296 7.290 13.276 1.00 95.44 115 ASP A N 1
ATOM 861 C CA . ASP A 1 115 ? -17.002 7.829 14.612 1.00 95.44 115 ASP A CA 1
ATOM 862 C C . ASP A 1 115 ? -18.141 7.530 15.596 1.00 95.44 115 ASP A C 1
ATOM 864 O O . ASP A 1 115 ? -17.902 7.025 16.692 1.00 95.44 115 ASP A O 1
ATOM 868 N N . ASP A 1 116 ? -19.394 7.722 15.177 1.00 96.81 116 ASP A N 1
ATOM 869 C CA . ASP A 1 116 ? -20.567 7.394 15.994 1.00 96.81 116 ASP A CA 1
ATOM 870 C C . ASP A 1 116 ? -20.620 5.897 16.345 1.00 96.81 116 ASP A C 1
ATOM 872 O O . ASP A 1 116 ? -20.865 5.529 17.499 1.00 96.81 116 ASP A O 1
ATOM 876 N N . ARG A 1 117 ? -20.320 5.020 15.375 1.00 96.25 117 ARG A N 1
ATOM 877 C CA . ARG A 1 117 ? -20.229 3.566 15.595 1.00 96.25 117 ARG A CA 1
ATOM 878 C C . ARG A 1 117 ? -19.114 3.206 16.577 1.00 96.25 117 ARG A C 1
ATOM 880 O O . ARG A 1 117 ? -19.335 2.375 17.456 1.00 96.25 117 ARG A O 1
ATOM 887 N N . ILE A 1 118 ? -17.944 3.834 16.463 1.00 96.50 118 ILE A N 1
ATOM 888 C CA . ILE A 1 118 ? -16.815 3.623 17.381 1.00 96.50 118 ILE A CA 1
ATOM 889 C C . ILE A 1 118 ? -17.178 4.091 18.793 1.00 96.50 118 ILE A C 1
ATOM 891 O O . ILE A 1 118 ? -16.907 3.386 19.765 1.00 96.50 118 ILE A O 1
ATOM 895 N N . ARG A 1 119 ? -17.824 5.253 18.931 1.00 96.44 119 ARG A N 1
ATOM 896 C CA . ARG A 1 119 ? -18.265 5.774 20.233 1.00 96.44 119 ARG A CA 1
ATOM 897 C C . ARG A 1 119 ? -19.269 4.849 20.905 1.00 96.44 119 ARG A C 1
ATOM 899 O O . ARG A 1 119 ? -19.099 4.558 22.087 1.00 96.44 119 ARG A O 1
ATOM 906 N N . ALA A 1 120 ? -20.265 4.370 20.162 1.00 97.00 120 ALA A N 1
ATOM 907 C CA . ALA A 1 120 ? -21.249 3.420 20.672 1.00 97.00 120 ALA A CA 1
ATOM 908 C C . ALA A 1 120 ? -20.580 2.107 21.111 1.00 97.00 120 ALA A C 1
ATOM 910 O O . ALA A 1 120 ? -20.732 1.698 22.258 1.00 97.00 120 ALA A O 1
ATOM 911 N N . ALA A 1 121 ? -19.741 1.514 20.253 1.00 96.50 121 ALA A N 1
ATOM 912 C CA . ALA A 1 121 ? -19.018 0.283 20.574 1.00 96.50 121 ALA A CA 1
ATOM 913 C C . ALA A 1 121 ? -18.111 0.432 21.809 1.00 96.50 121 ALA A C 1
ATOM 915 O O . ALA A 1 121 ? -18.041 -0.467 22.644 1.00 96.50 121 ALA A O 1
ATOM 916 N N . ASN A 1 122 ? -17.446 1.580 21.964 1.00 96.25 122 ASN A N 1
ATOM 917 C CA . ASN A 1 122 ? -16.621 1.866 23.136 1.00 96.25 122 ASN A CA 1
ATOM 918 C C . ASN A 1 122 ? -17.455 2.057 24.410 1.00 96.25 122 ASN A C 1
ATOM 920 O O . ASN A 1 122 ? -17.009 1.666 25.489 1.00 96.25 122 ASN A O 1
ATOM 924 N N . ALA A 1 123 ? -18.642 2.662 24.317 1.00 96.56 123 ALA A N 1
ATOM 925 C CA . ALA A 1 123 ? -19.550 2.799 25.452 1.00 96.56 123 ALA A CA 1
ATOM 926 C C . ALA A 1 123 ? -20.051 1.426 25.926 1.00 96.56 123 ALA A C 1
ATOM 928 O O . ALA A 1 123 ? -19.951 1.120 27.115 1.00 96.56 123 ALA A O 1
ATOM 929 N N . ASP A 1 124 ? -20.475 0.575 24.990 1.00 96.69 124 ASP A N 1
ATOM 930 C CA . ASP A 1 124 ? -20.911 -0.797 25.271 1.00 96.69 124 ASP A CA 1
ATOM 931 C C . ASP A 1 124 ? -19.774 -1.632 25.875 1.00 96.69 124 ASP A C 1
ATOM 933 O O . ASP A 1 124 ? -19.965 -2.353 26.861 1.00 96.69 124 ASP A O 1
ATOM 937 N N . PHE A 1 125 ? -18.562 -1.489 25.327 1.00 96.19 125 PHE A N 1
ATOM 938 C CA . PHE A 1 125 ? -17.367 -2.139 25.856 1.00 96.19 125 PHE A CA 1
ATOM 939 C C . PHE A 1 125 ? -17.085 -1.718 27.303 1.00 96.19 125 PHE A C 1
ATOM 941 O O . PHE A 1 125 ? -16.841 -2.575 28.150 1.00 96.19 125 PHE A O 1
ATOM 948 N N . ARG A 1 126 ? -17.160 -0.416 27.610 1.00 96.88 126 ARG A N 1
ATOM 949 C CA . ARG A 1 126 ? -16.946 0.101 28.972 1.00 96.88 126 ARG A CA 1
ATOM 950 C C . ARG A 1 126 ? -18.007 -0.401 29.946 1.00 96.88 126 ARG A C 1
ATOM 952 O O . ARG A 1 126 ? -17.639 -0.870 31.014 1.00 96.88 126 ARG A O 1
ATOM 959 N N . SER A 1 127 ? -19.283 -0.385 29.560 1.00 96.75 127 SER A N 1
ATOM 960 C CA . SER A 1 127 ? -20.364 -0.916 30.403 1.00 96.75 127 SER A CA 1
ATOM 961 C C . SER A 1 127 ? -20.156 -2.398 30.713 1.00 96.75 127 SER A C 1
ATOM 963 O O . SER A 1 127 ? -20.231 -2.813 31.864 1.00 96.75 127 SER A O 1
ATOM 965 N N . THR A 1 128 ? -19.827 -3.195 29.694 1.00 96.25 128 THR A N 1
ATOM 966 C CA . THR A 1 128 ? -19.585 -4.635 29.862 1.00 96.25 128 THR A CA 1
ATOM 967 C C . THR A 1 128 ? -18.370 -4.901 30.754 1.00 96.25 128 THR A C 1
ATOM 969 O O . THR A 1 128 ? -18.363 -5.845 31.547 1.00 96.25 128 THR A O 1
ATOM 972 N N . LEU A 1 129 ? -17.329 -4.073 30.632 1.00 97.50 129 LEU A N 1
ATOM 973 C CA . LEU A 1 129 ? -16.139 -4.164 31.469 1.00 97.50 129 LEU A CA 1
ATOM 974 C C . LEU A 1 129 ? -16.460 -3.844 32.935 1.00 97.50 129 LEU A C 1
ATOM 976 O O . LEU A 1 129 ? -16.019 -4.579 33.819 1.00 97.50 129 LEU A O 1
ATOM 980 N N . ASP A 1 130 ? -17.243 -2.796 33.185 1.00 97.38 130 ASP A N 1
ATOM 981 C CA . ASP A 1 130 ? -17.673 -2.410 34.530 1.00 97.38 130 ASP A CA 1
ATOM 982 C C . ASP A 1 130 ? -18.526 -3.519 35.172 1.00 97.38 130 ASP A C 1
ATOM 984 O O . ASP A 1 130 ? -18.269 -3.919 36.312 1.00 97.38 130 ASP A O 1
ATOM 988 N N . ASP A 1 131 ? -19.469 -4.102 34.427 1.00 96.81 131 ASP A N 1
ATOM 989 C CA . ASP A 1 131 ? -20.293 -5.226 34.891 1.00 96.81 131 ASP A CA 1
ATOM 990 C C . ASP A 1 131 ? -19.432 -6.449 35.248 1.00 96.81 131 ASP A C 1
ATOM 992 O O . ASP A 1 131 ? -19.603 -7.072 36.302 1.00 96.81 131 ASP A O 1
ATOM 996 N N . ALA A 1 132 ? -18.445 -6.773 34.407 1.00 96.62 132 ALA A N 1
ATOM 997 C CA . ALA A 1 132 ? -17.510 -7.864 34.662 1.00 96.62 132 ALA A CA 1
ATOM 998 C C . ALA A 1 132 ? -16.668 -7.623 35.930 1.00 96.62 132 ALA A C 1
ATOM 1000 O O . ALA A 1 132 ? -16.455 -8.551 36.718 1.00 96.62 132 ALA A O 1
ATOM 1001 N N . GLN A 1 133 ? -16.223 -6.385 36.170 1.00 97.00 133 GLN A N 1
ATOM 1002 C CA . GLN A 1 133 ? -15.482 -6.009 37.380 1.00 97.00 133 GLN A CA 1
ATOM 1003 C C . GLN A 1 133 ? -16.350 -6.093 38.643 1.00 97.00 133 GLN A C 1
ATOM 1005 O O . GLN A 1 133 ? -15.891 -6.556 39.697 1.00 97.00 133 GLN A O 1
ATOM 1010 N N . GLN A 1 134 ? -17.618 -5.689 38.552 1.00 97.19 134 GLN A N 1
ATOM 1011 C CA . GLN A 1 134 ? -18.564 -5.804 39.661 1.00 97.19 134 GLN A CA 1
ATOM 1012 C C . GLN A 1 134 ? -18.830 -7.269 40.010 1.00 97.19 134 GLN A C 1
ATOM 1014 O O . GLN A 1 134 ? -18.725 -7.650 41.179 1.00 97.19 134 GLN A O 1
ATOM 1019 N N . LEU A 1 135 ? -19.093 -8.109 39.005 1.00 96.44 135 LEU A N 1
ATOM 1020 C CA . LEU A 1 135 ? -19.281 -9.550 39.182 1.00 96.44 135 LEU A CA 1
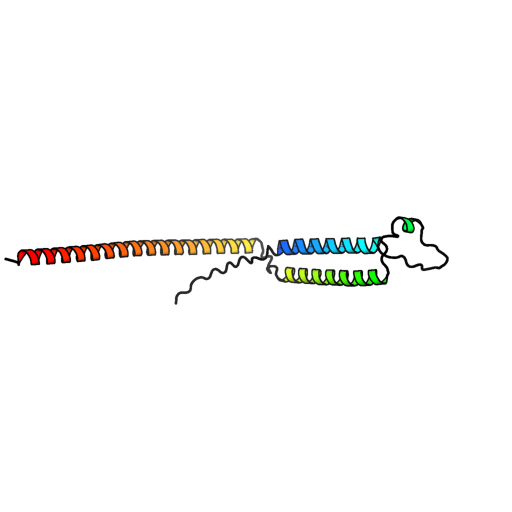ATOM 1021 C C . LEU A 1 135 ? -18.043 -10.212 39.791 1.00 96.44 135 LEU A C 1
ATOM 1023 O O . LEU A 1 135 ? -18.168 -11.014 40.716 1.00 96.44 135 LEU A O 1
ATOM 1027 N N . GLN A 1 136 ? -16.843 -9.842 39.341 1.00 97.31 136 GLN A N 1
ATOM 1028 C CA . GLN A 1 136 ? -15.595 -10.332 39.927 1.00 97.31 136 GLN A CA 1
ATOM 1029 C C . GLN A 1 136 ? -15.482 -9.957 41.413 1.00 97.31 136 GLN A C 1
ATOM 1031 O O . GLN A 1 136 ? -15.097 -10.782 42.244 1.00 97.31 136 GLN A O 1
ATOM 1036 N N . THR A 1 137 ? -15.843 -8.724 41.770 1.00 97.38 137 THR A N 1
ATOM 1037 C CA . THR A 1 137 ? -15.817 -8.250 43.160 1.00 97.38 137 THR A CA 1
ATOM 1038 C C . THR A 1 137 ? -16.822 -9.009 44.031 1.00 97.38 137 THR A C 1
ATOM 1040 O O . THR A 1 137 ? -16.481 -9.427 45.141 1.00 97.38 137 THR A O 1
ATOM 1043 N N . GLN A 1 138 ? -18.034 -9.249 43.523 1.00 96.19 138 GLN A N 1
ATOM 1044 C CA . GLN A 1 138 ? -19.059 -10.046 44.204 1.00 96.19 138 GLN A CA 1
ATOM 1045 C C . GLN A 1 138 ? -18.635 -11.511 44.374 1.00 96.19 138 GLN A C 1
ATOM 1047 O O . GLN A 1 138 ? -18.786 -12.080 45.453 1.00 96.19 138 GLN A O 1
ATOM 1052 N N . LEU A 1 139 ? -18.043 -12.122 43.345 1.00 96.94 139 LEU A N 1
ATOM 1053 C CA . LEU A 1 139 ? -17.512 -13.483 43.425 1.00 96.94 139 LEU A CA 1
ATOM 1054 C C . LEU A 1 139 ? -16.433 -13.589 44.511 1.00 96.94 139 LEU A C 1
ATOM 1056 O O . LEU A 1 139 ? -16.459 -14.500 45.338 1.00 96.94 139 LEU A O 1
ATOM 1060 N N . ASN A 1 140 ? -15.506 -12.630 44.543 1.00 96.69 140 ASN A N 1
ATOM 1061 C CA . ASN A 1 140 ? -14.431 -12.598 45.530 1.00 96.69 140 ASN A CA 1
ATOM 1062 C C . ASN A 1 140 ? -14.955 -12.421 46.962 1.00 96.69 140 ASN A C 1
ATOM 1064 O O . ASN A 1 140 ? -14.405 -13.018 47.890 1.00 96.69 140 ASN A O 1
ATOM 1068 N N . SER A 1 141 ? -16.008 -11.625 47.170 1.00 96.44 141 SER A N 1
ATOM 1069 C CA . SER A 1 141 ? -16.605 -11.449 48.498 1.00 96.44 141 SER A CA 1
ATOM 1070 C C . SER A 1 141 ? -17.353 -12.702 48.965 1.00 96.44 141 SER A C 1
ATOM 1072 O O . SER A 1 141 ? -17.205 -13.095 50.124 1.00 96.44 141 SER A O 1
ATOM 1074 N N . LEU A 1 142 ? -18.074 -13.379 48.065 1.00 96.75 142 LEU A N 1
ATOM 1075 C CA . LEU A 1 142 ? -18.719 -14.666 48.340 1.00 96.75 142 LEU A CA 1
ATOM 1076 C C . LEU A 1 142 ? -17.695 -15.759 48.657 1.00 96.75 142 LEU A C 1
ATOM 1078 O O . LEU A 1 142 ? -17.874 -16.518 49.606 1.00 96.75 142 LEU A O 1
ATOM 1082 N N . LEU A 1 143 ? -16.590 -15.824 47.912 1.00 96.88 143 LEU A N 1
ATOM 1083 C CA . LEU A 1 143 ? -15.529 -16.792 48.183 1.00 96.88 143 LEU A CA 1
ATOM 1084 C C . LEU A 1 143 ? -14.926 -16.579 49.580 1.00 96.88 143 LEU A C 1
ATOM 1086 O O . LEU A 1 143 ? -14.745 -17.540 50.329 1.00 96.88 143 LEU A O 1
ATOM 1090 N N . ARG A 1 144 ? -14.675 -15.317 49.957 1.00 95.38 144 ARG A N 1
ATOM 1091 C CA . ARG A 1 144 ? -14.193 -14.963 51.301 1.00 95.38 144 ARG A CA 1
ATOM 1092 C C . ARG A 1 144 ? -15.197 -15.341 52.388 1.00 95.38 144 ARG A C 1
ATOM 1094 O O . ARG A 1 144 ? -14.800 -15.950 53.374 1.00 95.38 144 ARG A O 1
ATOM 1101 N N . SER A 1 145 ? -16.487 -15.053 52.206 1.00 95.94 145 SER A N 1
ATOM 1102 C CA . SER A 1 145 ? -17.504 -15.380 53.215 1.00 95.94 145 SER A CA 1
ATOM 1103 C C . SER A 1 145 ? -17.672 -16.891 53.410 1.00 95.94 145 SER A C 1
ATOM 1105 O O . SER A 1 145 ? -17.784 -17.354 54.547 1.00 95.94 145 SER A O 1
ATOM 1107 N N . VAL A 1 146 ? -17.613 -17.676 52.328 1.00 96.19 146 VAL A N 1
ATOM 1108 C CA . VAL A 1 146 ? -17.628 -19.146 52.389 1.00 96.19 146 VAL A CA 1
ATOM 1109 C C . VAL A 1 146 ? -16.394 -19.668 53.121 1.00 96.19 146 VAL A C 1
ATOM 1111 O O . VAL A 1 146 ? -16.523 -20.535 53.988 1.00 96.19 146 VAL A O 1
ATOM 1114 N N . GLN A 1 147 ? -15.212 -19.125 52.825 1.00 94.94 147 GLN A N 1
ATOM 1115 C CA . GLN A 1 147 ? -13.977 -19.496 53.513 1.00 94.94 147 GLN A CA 1
ATOM 1116 C C . GLN A 1 147 ? -14.052 -19.180 55.016 1.00 94.94 147 GLN A C 1
ATOM 1118 O O . GLN A 1 147 ? -13.745 -20.046 55.839 1.00 94.94 147 GLN A O 1
ATOM 1123 N N . ASP A 1 148 ? -14.512 -17.986 55.387 1.00 95.62 148 ASP A N 1
ATOM 1124 C CA . ASP A 1 148 ? -14.669 -17.573 56.785 1.00 95.62 148 ASP A CA 1
ATOM 1125 C C . ASP A 1 148 ? -15.676 -18.463 57.522 1.00 95.62 148 ASP A C 1
ATOM 1127 O O . ASP A 1 148 ? -15.443 -18.876 58.662 1.00 95.62 148 ASP A O 1
ATOM 1131 N N . GLN A 1 149 ? -16.790 -18.809 56.872 1.00 93.75 149 GLN A N 1
ATOM 1132 C CA . GLN A 1 149 ? -17.788 -19.708 57.442 1.00 93.75 149 GLN A CA 1
ATOM 1133 C C . GLN A 1 149 ? -17.217 -21.111 57.664 1.00 93.75 149 GLN A C 1
ATOM 1135 O O . GLN A 1 149 ? -17.379 -21.665 58.750 1.00 93.75 149 GLN A O 1
ATOM 1140 N N . GLN A 1 150 ? -16.480 -21.659 56.694 1.00 93.31 150 GLN A N 1
ATOM 1141 C CA . GLN A 1 150 ? -15.799 -22.944 56.858 1.00 93.31 150 GLN A CA 1
ATOM 1142 C C . GLN A 1 150 ? -14.780 -22.913 58.004 1.00 93.31 150 GLN A C 1
ATOM 1144 O O . GLN A 1 150 ? -14.725 -23.852 58.802 1.00 93.31 150 GLN A O 1
ATOM 1149 N N . GLN A 1 151 ? -13.995 -21.840 58.130 1.00 92.00 151 GLN A N 1
ATOM 1150 C CA . GLN A 1 151 ? -13.052 -21.676 59.238 1.00 92.00 151 GLN A CA 1
ATOM 1151 C C . GLN A 1 151 ? -13.774 -21.623 60.590 1.00 92.00 151 GLN A C 1
ATOM 1153 O O . GLN A 1 151 ? -13.380 -22.330 61.519 1.00 92.00 151 GLN A O 1
ATOM 1158 N N . ARG A 1 152 ? -14.871 -20.864 60.696 1.00 89.88 152 ARG A N 1
ATOM 1159 C CA . ARG A 1 152 ? -15.699 -20.797 61.912 1.00 89.88 152 ARG A CA 1
ATOM 1160 C C . ARG A 1 152 ? -16.279 -22.155 62.288 1.00 89.88 152 ARG A C 1
ATOM 1162 O O . ARG A 1 152 ? -16.172 -22.552 63.446 1.00 89.88 152 ARG A 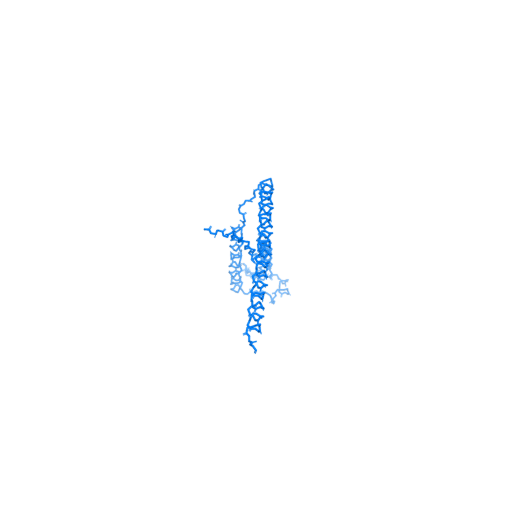O 1
ATOM 1169 N N . THR A 1 153 ? -16.840 -22.890 61.329 1.00 90.19 153 THR A N 1
ATOM 1170 C CA . THR A 1 153 ? -17.372 -24.238 61.572 1.00 90.19 153 THR A CA 1
ATOM 1171 C C . THR A 1 153 ? -16.272 -25.185 62.045 1.00 90.19 153 THR A C 1
ATOM 1173 O O . THR A 1 153 ? -16.466 -25.894 63.031 1.00 90.19 153 THR A O 1
ATOM 1176 N N . ARG A 1 154 ? -15.087 -25.161 61.418 1.00 89.12 154 ARG A N 1
ATOM 1177 C CA . ARG A 1 154 ? -13.942 -25.983 61.851 1.00 89.12 154 ARG A CA 1
ATOM 1178 C C . ARG A 1 154 ? -13.504 -25.659 63.279 1.00 89.12 154 ARG A C 1
ATOM 1180 O O . ARG A 1 154 ? -13.301 -26.578 64.068 1.00 89.12 154 ARG A O 1
ATOM 1187 N N . LEU A 1 155 ? -13.394 -24.377 63.629 1.00 90.12 155 LEU A N 1
ATOM 1188 C CA . LEU A 1 155 ? -13.046 -23.953 64.989 1.00 90.12 155 LEU A CA 1
ATOM 1189 C C . LEU A 1 155 ? -14.112 -24.370 66.008 1.00 90.12 155 LEU A C 1
ATOM 1191 O O . LEU A 1 155 ? -13.770 -24.809 67.106 1.00 90.12 155 LEU A O 1
ATOM 1195 N N . HIS A 1 156 ? -15.395 -24.273 65.647 1.00 86.00 156 HIS A N 1
ATOM 1196 C CA . HIS A 1 156 ? -16.480 -24.684 66.530 1.00 86.00 156 HIS A CA 1
ATOM 1197 C C . HIS A 1 156 ? -16.436 -26.188 66.817 1.00 86.00 156 HIS A C 1
ATOM 1199 O O . HIS A 1 156 ? -16.499 -26.565 67.988 1.00 86.00 156 HIS A O 1
ATOM 1205 N N . LEU A 1 157 ? -16.255 -27.018 65.783 1.00 88.38 157 LEU A N 1
ATOM 1206 C CA . LEU A 1 157 ? -16.119 -28.470 65.926 1.00 88.38 157 LEU A CA 1
ATOM 1207 C C . LEU A 1 157 ? -14.902 -28.846 66.780 1.00 88.38 157 LEU A C 1
ATOM 1209 O O . LEU A 1 157 ? -15.001 -29.688 67.671 1.00 88.38 157 LEU A O 1
ATOM 1213 N N . HIS A 1 158 ? -13.763 -28.185 66.564 1.00 85.81 158 HIS A N 1
ATOM 1214 C CA . HIS A 1 158 ? -12.567 -28.406 67.375 1.00 85.81 158 HIS A CA 1
ATOM 1215 C C . HIS A 1 158 ? -12.806 -28.063 68.856 1.00 85.81 158 HIS A C 1
ATOM 1217 O O . HIS A 1 158 ? -12.415 -28.814 69.748 1.00 85.81 158 HIS A O 1
ATOM 1223 N N . ARG A 1 159 ? -13.506 -26.957 69.139 1.00 79.62 159 ARG A N 1
ATOM 1224 C CA . ARG A 1 159 ? -13.841 -26.547 70.510 1.00 79.62 159 ARG A CA 1
ATOM 1225 C C . ARG A 1 159 ? -14.814 -27.510 71.196 1.00 79.62 159 ARG A C 1
ATOM 1227 O O . ARG A 1 159 ? -14.634 -27.796 72.374 1.00 79.62 159 ARG A O 1
ATOM 1234 N N . THR A 1 160 ? -15.828 -28.010 70.489 1.00 84.44 160 THR A N 1
ATOM 1235 C CA . THR A 1 160 ? -16.790 -28.974 71.057 1.00 84.44 160 THR A CA 1
ATOM 1236 C C . THR A 1 160 ? -16.150 -30.327 71.347 1.00 84.44 160 THR A C 1
ATOM 1238 O O . THR A 1 160 ? -16.503 -30.964 72.336 1.00 84.44 160 THR A O 1
ATOM 1241 N N . LEU A 1 161 ? -15.181 -30.744 70.525 1.00 76.56 161 LEU A N 1
ATOM 1242 C CA . LEU A 1 161 ? -14.417 -31.970 70.753 1.00 76.56 161 LEU A CA 1
ATOM 1243 C C . LEU A 1 161 ? -13.549 -31.869 72.017 1.00 76.56 161 LEU A C 1
ATOM 1245 O O . LEU A 1 161 ? -13.593 -32.774 72.841 1.00 76.56 161 LEU A O 1
ATOM 1249 N N . LEU A 1 162 ? -12.851 -30.746 72.228 1.00 72.56 162 LEU A N 1
ATOM 1250 C CA . LEU A 1 162 ? -12.054 -30.515 73.444 1.00 72.56 162 LEU A CA 1
ATOM 1251 C C . LEU A 1 162 ? -12.896 -30.404 74.727 1.00 72.56 162 LEU A C 1
ATOM 1253 O O . LEU A 1 162 ? -12.416 -30.746 75.801 1.00 72.56 162 LEU A O 1
ATOM 1257 N N . ALA A 1 163 ? -14.141 -29.929 74.632 1.00 65.38 163 ALA A N 1
ATOM 1258 C CA . ALA A 1 163 ? -15.053 -29.824 75.776 1.00 65.38 163 ALA A CA 1
ATOM 1259 C C . ALA A 1 163 ? -15.729 -31.159 76.157 1.00 65.38 163 ALA A C 1
ATOM 1261 O O . ALA A 1 163 ? -16.371 -31.237 77.199 1.00 65.38 163 ALA A O 1
ATOM 1262 N N . THR A 1 164 ? -15.613 -32.185 75.306 1.00 58.06 164 THR A N 1
ATOM 1263 C CA . THR A 1 164 ? -16.254 -33.502 75.478 1.00 58.06 164 THR A CA 1
ATOM 1264 C C . THR A 1 164 ? -15.267 -34.579 75.952 1.00 58.06 164 THR A C 1
ATOM 1266 O O . THR A 1 164 ? -15.676 -35.671 76.338 1.00 58.06 164 THR A O 1
ATOM 1269 N N . THR A 1 165 ? -13.966 -34.291 75.964 1.00 51.69 165 THR A N 1
ATOM 1270 C CA . THR A 1 165 ? -12.951 -35.144 76.599 1.00 51.69 165 THR A CA 1
ATOM 1271 C C . THR A 1 165 ? -12.890 -34.870 78.112 1.00 51.69 165 THR A C 1
ATOM 1273 O O . THR A 1 165 ? -12.619 -33.721 78.468 1.00 51.69 165 THR A O 1
ATOM 1276 N N . PRO A 1 166 ? -13.175 -35.869 78.978 1.00 51.91 166 PRO A N 1
ATOM 1277 C CA . PRO A 1 166 ? -13.139 -35.746 80.440 1.00 51.91 166 PRO A CA 1
ATOM 1278 C C . PRO A 1 166 ? -11.720 -35.660 81.015 1.00 51.91 166 PRO A C 1
ATOM 1280 O O . PRO A 1 166 ? -10.777 -36.158 80.357 1.00 51.91 166 PRO A O 1
#

Organism: NCBI:txid155126

pLDDT: mean 80.62, std 16.67, range [38.75, 97.5]

InterPro domains:
  IPR021384 Mediator complex, subunit Med21 [PF11221] (16-147)
  IPR021384 Mediator complex, subunit Med21 [PTHR13381] (16-154)
  IPR037212 Mediator complex, subunit Med7/Med21-like [SSF140718] (16-145)

Secondary structure (DSSP, 8-state):
------------SSPPHHHHHHHHHHHHHHHHHHHHHHHHHHPPPP-SSTTSPPPTTHHHHSTTT---HHHHHHHHHHHHHHHHHHHHHHHHHHHHS-S----HHHHHHHHHHHHHHHHHHHHHHHHHHHHHHHHHHHHHHHHHHHHHHHHHHHHHHHHHHHTT--

Radius of gyration: 40.28 Å; chains: 1; bounding box: 62×51×131 Å

Sequence (166 aa):
MTSTPQVPLQLTSDGDPLTQLEDGLDLLIKIMAASISYLTTRASHVTIHPDIPISAKESTRASNQLVEPQEMAAAIDELVGDLILKSKQIEAIIATLPSGLQSEQEQRKELSALDDRIRAANADFRSTLDDAQQLQTQLNSLLRSVQDQQQRTRLHLHRTLLATTP